Protein AF-A0A928BP62-F1 (afdb_monomer_lite)

Radius of gyration: 17.22 Å; chains: 1; bounding box: 44×39×31 Å

pLDDT: mean 75.84, std 19.83, range [36.81, 97.12]

Secondary structure (DSSP, 8-state):
-GGG-S--SSSSPPPTHHHHHHGGGGSSEEEEESSSPPPTTSPPPHHHHHHHEEEEEE-HHHHHHHHSHHHHHHHHHHHIIIII--S-S-HHHHHHHHHHHHHHHHHT--

Foldseek 3Di:
DVVLPDDDPPPDDDPPLVCLVVVVVVVQKDFDWPDDDDDPPDRDDPVCCVVTTPDMDTPPVVVVQCVDPVSVVVVVVCCCVPPRDDPDDPVPVVVVVVVVVVVVVVVVVD

Sequence (110 aa):
MRKYTRQSIFPNITDISNPFWHLESDGFWHLHYLGEELSKTHTPSKKWLKENVRYASFDDDLWMLLQNQVMRQRLRDYIIEHKLSDDHEGWGTMVAEALGSLTTLLLFAA

Structure (mmCIF, N/CA/C/O backbone):
data_AF-A0A928BP62-F1
#
_entry.id   AF-A0A928BP62-F1
#
loop_
_atom_site.group_PDB
_atom_site.id
_atom_site.type_symbol
_atom_site.label_atom_id
_atom_site.label_alt_id
_atom_site.label_comp_id
_atom_site.label_asym_id
_atom_site.label_entity_id
_atom_site.label_seq_id
_atom_site.pdbx_PDB_ins_code
_atom_site.Cartn_x
_atom_site.Cartn_y
_atom_site.Cartn_z
_atom_site.occupancy
_atom_site.B_iso_or_equiv
_atom_site.auth_seq_id
_atom_site.auth_comp_id
_atom_site.auth_asym_id
_atom_site.auth_atom_id
_atom_site.pdbx_PDB_model_num
ATOM 1 N N . MET A 1 1 ? 12.153 6.990 2.605 1.00 38.03 1 MET A N 1
ATOM 2 C CA . MET A 1 1 ? 11.191 7.640 1.684 1.00 38.03 1 MET A CA 1
ATOM 3 C C . MET A 1 1 ? 11.600 9.039 1.232 1.00 38.03 1 MET A C 1
ATOM 5 O O . MET A 1 1 ? 11.421 9.322 0.062 1.00 38.03 1 MET A O 1
ATOM 9 N N . ARG A 1 2 ? 12.212 9.885 2.082 1.00 36.81 2 ARG A N 1
ATOM 10 C CA . ARG A 1 2 ? 12.638 11.256 1.710 1.00 36.81 2 ARG A CA 1
ATOM 11 C C . ARG A 1 2 ? 13.525 11.380 0.456 1.00 36.81 2 ARG A C 1
ATOM 13 O O . ARG A 1 2 ? 13.541 12.432 -0.167 1.00 36.81 2 ARG A O 1
ATOM 20 N N . LYS A 1 3 ? 14.252 10.319 0.090 1.00 41.28 3 LYS A N 1
ATOM 21 C CA . LYS A 1 3 ? 15.163 10.291 -1.067 1.00 41.28 3 LYS A CA 1
ATOM 22 C C . LYS A 1 3 ? 14.477 10.208 -2.440 1.00 41.28 3 LYS A C 1
ATOM 24 O O . 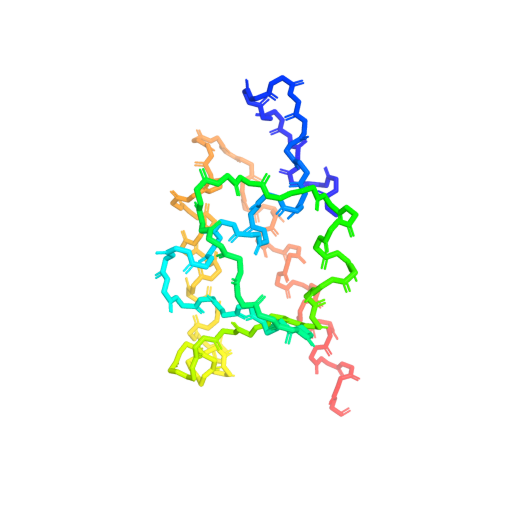LYS A 1 3 ? 15.156 10.381 -3.438 1.00 41.28 3 LYS A O 1
ATOM 29 N N . TYR A 1 4 ? 13.165 9.966 -2.481 1.00 46.06 4 TYR A N 1
ATOM 30 C CA . TYR A 1 4 ? 12.372 9.896 -3.721 1.00 46.06 4 TYR A CA 1
ATOM 31 C C . TYR A 1 4 ? 11.413 11.085 -3.882 1.00 46.06 4 TYR A C 1
ATOM 33 O O . TYR A 1 4 ? 10.759 11.228 -4.902 1.00 46.06 4 TYR A O 1
ATOM 41 N N . THR A 1 5 ? 11.317 11.948 -2.869 1.00 47.31 5 THR A N 1
ATOM 42 C CA . THR A 1 5 ? 10.457 13.140 -2.853 1.00 47.31 5 THR A CA 1
ATOM 43 C C . THR A 1 5 ? 11.249 14.379 -3.257 1.00 47.31 5 THR A C 1
ATOM 45 O O . THR A 1 5 ? 11.379 15.311 -2.462 1.00 47.31 5 THR A O 1
ATOM 48 N N . ARG A 1 6 ? 11.846 14.397 -4.454 1.00 48.03 6 ARG A N 1
ATOM 49 C CA . ARG A 1 6 ? 12.442 15.630 -4.985 1.00 48.03 6 ARG A CA 1
ATOM 50 C C . ARG A 1 6 ? 11.508 16.198 -6.055 1.00 48.03 6 ARG A C 1
ATOM 52 O O . ARG A 1 6 ? 11.336 15.586 -7.093 1.00 48.03 6 ARG A O 1
ATOM 59 N N . GLN A 1 7 ? 10.924 17.354 -5.724 1.00 47.31 7 GLN A N 1
ATOM 60 C CA . GLN A 1 7 ? 10.064 18.202 -6.561 1.00 47.31 7 GLN A CA 1
ATOM 61 C C . GLN A 1 7 ? 8.766 17.545 -7.050 1.00 47.31 7 GLN A C 1
ATOM 63 O O . GLN A 1 7 ? 8.515 17.449 -8.243 1.00 47.31 7 GLN A O 1
ATOM 68 N N . SER A 1 8 ? 7.868 17.182 -6.127 1.00 50.31 8 SER A N 1
ATOM 69 C CA . SER A 1 8 ? 6.469 17.073 -6.539 1.00 50.31 8 SER A CA 1
ATOM 70 C C . SER A 1 8 ? 5.993 18.461 -6.978 1.00 50.31 8 SER A C 1
ATOM 72 O O . SER A 1 8 ? 5.980 19.391 -6.174 1.00 50.31 8 SER A O 1
ATOM 74 N N . ILE A 1 9 ? 5.547 18.598 -8.228 1.00 50.16 9 ILE A N 1
ATOM 75 C CA . ILE A 1 9 ? 4.728 19.739 -8.689 1.00 50.16 9 ILE A CA 1
ATOM 76 C C . ILE A 1 9 ? 3.449 19.908 -7.850 1.00 50.16 9 ILE A C 1
ATOM 78 O O . ILE A 1 9 ? 2.806 20.955 -7.878 1.00 50.16 9 ILE A O 1
ATOM 82 N N . PHE A 1 10 ? 3.099 18.894 -7.056 1.00 50.72 10 PHE A N 1
ATOM 83 C CA . PHE A 1 10 ? 2.070 18.975 -6.034 1.00 50.72 10 PHE A CA 1
ATOM 84 C C . PHE A 1 10 ? 2.577 19.764 -4.813 1.00 50.72 10 PHE A C 1
ATOM 86 O O . PHE A 1 10 ? 3.554 19.347 -4.184 1.00 50.72 10 PHE A O 1
ATOM 93 N N . PRO A 1 11 ? 1.906 20.870 -4.433 1.00 51.66 11 PRO A N 1
ATOM 94 C CA . PRO A 1 11 ? 2.340 21.762 -3.352 1.00 51.66 11 PRO A CA 1
ATOM 95 C C . PRO A 1 11 ? 2.284 21.112 -1.963 1.00 51.66 11 PRO A C 1
ATOM 97 O O . PRO A 1 11 ? 2.864 21.633 -1.014 1.00 51.66 11 PRO A O 1
ATOM 100 N N . ASN A 1 12 ? 1.603 19.970 -1.840 1.00 60.22 12 ASN A N 1
ATOM 101 C CA . ASN A 1 12 ? 1.502 19.190 -0.618 1.00 60.22 12 ASN A CA 1
ATOM 102 C C . ASN A 1 12 ? 1.954 17.754 -0.874 1.00 60.22 12 ASN A C 1
ATOM 104 O O . ASN A 1 12 ? 1.567 17.131 -1.865 1.00 60.22 12 ASN A O 1
ATOM 108 N N . ILE A 1 13 ? 2.725 17.207 0.067 1.00 64.62 13 ILE A N 1
ATOM 109 C CA . ILE A 1 13 ? 3.010 15.774 0.106 1.00 64.62 13 ILE A CA 1
ATOM 110 C C . ILE A 1 13 ? 1.668 15.055 0.270 1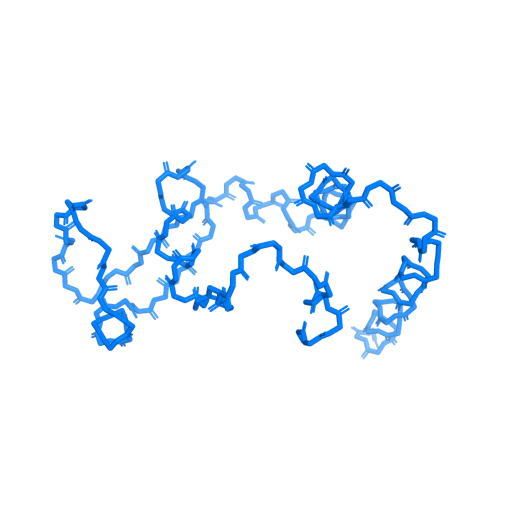.00 64.62 13 ILE A C 1
ATOM 112 O O . ILE A 1 13 ? 0.961 15.264 1.256 1.00 64.62 13 ILE A O 1
ATOM 116 N N . THR A 1 14 ? 1.311 14.228 -0.709 1.00 70.69 14 THR A N 1
ATOM 117 C CA . THR A 1 14 ? 0.103 13.401 -0.638 1.00 70.69 14 THR A CA 1
ATOM 118 C C . THR A 1 14 ? 0.276 12.381 0.489 1.00 70.69 14 THR A C 1
ATOM 120 O O . THR A 1 14 ? 1.297 11.692 0.544 1.00 70.69 14 THR A O 1
ATOM 123 N N . ASP A 1 15 ? -0.688 12.298 1.414 1.00 83.62 15 ASP A N 1
ATOM 124 C CA . ASP A 1 15 ? -0.639 11.304 2.494 1.00 83.62 15 ASP A CA 1
ATOM 125 C C . ASP A 1 15 ? -0.697 9.899 1.887 1.00 83.62 15 ASP A C 1
ATOM 127 O O . ASP A 1 15 ? -1.497 9.644 0.988 1.00 83.62 15 ASP A O 1
ATOM 131 N N . ILE A 1 16 ? 0.128 8.981 2.396 1.00 84.88 16 ILE A N 1
ATOM 132 C CA . ILE A 1 16 ? 0.170 7.577 1.964 1.00 84.88 16 ILE A CA 1
ATOM 133 C C . ILE A 1 16 ? -1.195 6.878 2.094 1.00 84.88 16 ILE A C 1
ATOM 135 O O . ILE A 1 16 ? -1.442 5.896 1.399 1.00 84.88 16 ILE A O 1
ATOM 139 N N . SER A 1 17 ? -2.101 7.393 2.935 1.00 89.44 17 SER A N 1
ATOM 140 C CA . SER A 1 17 ? -3.482 6.914 3.020 1.00 89.44 17 SER A CA 1
ATOM 141 C C . SER A 1 17 ? -4.240 7.024 1.698 1.00 89.44 17 SER A C 1
ATOM 143 O O . SER A 1 17 ? -5.109 6.198 1.441 1.00 89.44 17 SER A O 1
ATOM 145 N N . ASN A 1 18 ? -3.911 8.011 0.858 1.00 88.06 18 ASN A N 1
ATOM 146 C CA . ASN A 1 18 ? -4.581 8.209 -0.424 1.00 88.06 18 ASN A CA 1
ATOM 147 C C . ASN A 1 18 ? -4.263 7.077 -1.410 1.00 88.06 18 ASN A C 1
ATOM 149 O O . ASN A 1 18 ? -5.205 6.394 -1.801 1.00 88.06 18 ASN A O 1
ATOM 153 N N . PRO A 1 19 ? -2.997 6.803 -1.794 1.00 90.06 19 PRO A N 1
ATOM 154 C CA . PRO A 1 19 ? -2.711 5.667 -2.664 1.00 90.06 19 PRO A CA 1
ATOM 155 C C . PRO A 1 19 ? -3.106 4.336 -2.014 1.00 90.06 19 PRO A C 1
ATOM 157 O O . PRO A 1 19 ? -3.627 3.475 -2.705 1.00 90.06 19 PRO A O 1
ATOM 160 N N . PHE A 1 20 ? -2.963 4.177 -0.692 1.00 92.31 20 PHE A N 1
ATOM 161 C CA . PHE A 1 20 ? -3.420 2.962 -0.004 1.00 92.31 20 PHE A CA 1
ATOM 162 C C . PHE A 1 20 ? -4.915 2.668 -0.223 1.00 92.31 20 PHE A C 1
ATOM 164 O O . PHE A 1 20 ? -5.283 1.510 -0.392 1.00 92.31 20 PHE A O 1
ATOM 171 N N . TRP A 1 21 ? -5.763 3.701 -0.219 1.00 92.50 21 TRP A N 1
ATOM 172 C CA . TRP A 1 21 ? -7.195 3.575 -0.495 1.00 92.50 21 TRP A CA 1
ATOM 173 C C . TRP A 1 21 ? -7.490 3.442 -1.993 1.00 92.50 21 TRP A C 1
ATOM 175 O O . TRP A 1 21 ? -8.215 2.548 -2.411 1.00 92.50 21 TRP A O 1
ATOM 185 N N . HIS A 1 22 ? -6.921 4.329 -2.811 1.00 90.88 22 HIS A N 1
ATOM 186 C CA . HIS A 1 22 ? -7.285 4.444 -4.222 1.00 90.88 22 HIS A CA 1
ATOM 187 C C . HIS A 1 22 ? -6.761 3.303 -5.096 1.00 90.88 22 HIS A C 1
ATOM 189 O O . HIS A 1 22 ? -7.379 3.029 -6.114 1.00 90.88 22 HIS A O 1
ATOM 195 N N . LEU A 1 23 ? -5.697 2.595 -4.700 1.00 92.38 23 LEU A N 1
ATOM 196 C CA . LEU A 1 23 ? -5.225 1.421 -5.450 1.00 92.38 23 LEU A CA 1
ATOM 197 C C . LEU A 1 23 ? -6.299 0.334 -5.587 1.00 92.38 23 LEU A C 1
ATOM 199 O O . LEU A 1 23 ? -6.264 -0.449 -6.530 1.00 92.38 23 LEU A O 1
ATOM 203 N N . GLU A 1 24 ? -7.278 0.297 -4.681 1.00 91.81 24 GLU A N 1
ATOM 204 C CA . GLU A 1 24 ? -8.359 -0.683 -4.744 1.00 91.81 24 GLU A CA 1
ATOM 205 C C . GLU A 1 24 ? -9.222 -0.553 -6.011 1.00 91.81 24 GLU A C 1
ATOM 207 O O . GLU A 1 24 ? -9.746 -1.553 -6.500 1.00 91.81 24 GLU A O 1
ATOM 212 N N . SER A 1 25 ? -9.345 0.647 -6.598 1.00 90.06 25 SER A N 1
ATOM 213 C CA . SER A 1 25 ? -10.098 0.819 -7.850 1.00 90.06 25 SER A CA 1
ATOM 214 C C . SER A 1 25 ? -9.418 0.194 -9.066 1.00 90.06 25 SER A C 1
ATOM 216 O O . SER A 1 25 ? -10.087 -0.039 -10.070 1.00 90.06 25 SER A O 1
ATOM 218 N N . ASP A 1 26 ? -8.116 -0.086 -8.980 1.00 89.62 26 ASP A N 1
ATOM 219 C CA . ASP A 1 26 ? -7.350 -0.681 -10.076 1.00 89.62 26 ASP A CA 1
ATOM 220 C C . ASP A 1 26 ? -7.513 -2.213 -10.143 1.00 89.62 26 ASP A C 1
ATOM 222 O O . ASP A 1 26 ? -7.049 -2.848 -11.087 1.00 89.62 26 ASP A O 1
ATOM 226 N N . GLY A 1 27 ? -8.179 -2.821 -9.153 1.00 91.38 27 GLY A N 1
ATOM 227 C CA . GLY A 1 27 ? -8.575 -4.232 -9.153 1.00 91.38 27 GLY A CA 1
ATOM 228 C C . GLY A 1 27 ? -7.517 -5.223 -8.662 1.00 91.38 27 GLY A C 1
ATOM 229 O O . GLY A 1 27 ? -7.887 -6.317 -8.257 1.00 91.38 27 GLY A O 1
ATOM 230 N N . PHE A 1 28 ? -6.238 -4.839 -8.621 1.00 94.94 28 PHE A N 1
ATOM 231 C CA . PHE A 1 28 ? -5.142 -5.699 -8.145 1.00 94.94 28 PHE A CA 1
ATOM 232 C C . PHE A 1 28 ? -4.811 -5.531 -6.654 1.00 94.94 28 PHE A C 1
ATOM 234 O O . PHE A 1 28 ? -3.889 -6.167 -6.143 1.00 94.94 28 PHE A O 1
ATOM 241 N N . TRP A 1 29 ? -5.487 -4.612 -5.964 1.00 95.94 29 TRP A N 1
ATOM 242 C CA . TRP A 1 29 ? -5.278 -4.284 -4.555 1.00 95.94 29 TRP A CA 1
ATOM 243 C C . TRP A 1 29 ? -6.592 -4.474 -3.810 1.00 95.94 29 TRP A C 1
ATOM 245 O O . TRP A 1 29 ? -7.615 -3.927 -4.210 1.00 95.94 29 TRP A O 1
ATOM 255 N N . HIS A 1 30 ? -6.572 -5.240 -2.728 1.00 95.56 30 HIS A N 1
ATOM 256 C CA . HIS A 1 30 ? -7.773 -5.614 -1.990 1.00 95.56 30 HIS A CA 1
ATOM 257 C C . HIS A 1 30 ? -7.658 -5.157 -0.544 1.00 95.56 30 HIS A C 1
ATOM 259 O O . HIS A 1 30 ? -6.723 -5.551 0.163 1.00 95.56 30 HIS A O 1
ATOM 265 N N . LEU A 1 31 ? -8.604 -4.330 -0.092 1.00 94.56 31 LEU A N 1
ATOM 266 C CA . LEU A 1 31 ? -8.693 -3.929 1.306 1.00 94.56 31 LEU A CA 1
ATOM 267 C C . LEU A 1 31 ? -9.562 -4.925 2.071 1.00 94.56 31 LEU A C 1
ATOM 269 O O . LEU A 1 31 ? -10.689 -5.227 1.693 1.00 94.56 31 LEU A O 1
ATOM 273 N N . HIS A 1 32 ? -9.039 -5.424 3.189 1.00 94.38 32 HIS A N 1
ATOM 274 C CA . HIS A 1 32 ? -9.751 -6.369 4.044 1.00 94.38 32 HIS A CA 1
ATOM 275 C C . HIS A 1 32 ? -10.317 -5.629 5.247 1.00 94.38 32 HIS A C 1
ATOM 277 O O . HIS A 1 32 ? -9.579 -5.256 6.164 1.00 94.38 32 HIS A O 1
ATOM 283 N N . TYR A 1 33 ? -11.624 -5.393 5.235 1.00 92.88 33 TYR A N 1
ATOM 284 C CA . TYR A 1 33 ? -12.316 -4.637 6.274 1.00 92.88 33 TYR A CA 1
ATOM 285 C C . TYR A 1 33 ? -12.588 -5.482 7.527 1.00 92.88 33 TYR A C 1
ATOM 287 O O . TYR A 1 33 ? -12.751 -6.699 7.469 1.00 92.88 33 TYR A O 1
ATOM 295 N N . LEU A 1 34 ? -12.638 -4.826 8.686 1.00 89.25 34 LEU A N 1
ATOM 296 C CA . LEU A 1 34 ? -13.063 -5.427 9.957 1.00 89.25 34 LEU A CA 1
ATOM 297 C C . LEU A 1 34 ? -14.596 -5.534 10.082 1.00 89.25 34 LEU A C 1
ATOM 299 O O . LEU A 1 34 ? -15.082 -6.180 11.009 1.00 89.25 34 LEU A O 1
ATOM 303 N N . GLY A 1 35 ? -15.341 -4.908 9.168 1.00 83.38 35 GLY A N 1
ATOM 304 C CA . GLY A 1 35 ? -16.802 -4.860 9.134 1.00 83.38 35 GLY A CA 1
ATOM 305 C C . GLY A 1 35 ? -17.320 -4.691 7.705 1.00 83.38 35 GLY A C 1
ATOM 306 O O . GLY A 1 35 ? -16.685 -5.158 6.762 1.00 83.38 35 GLY A O 1
ATOM 307 N N . GLU A 1 36 ? -18.470 -4.035 7.544 1.00 75.62 36 GLU A N 1
ATOM 308 C CA . GLU A 1 36 ? -19.071 -3.811 6.224 1.00 75.62 36 GLU A CA 1
ATOM 309 C C . GLU A 1 36 ? -18.205 -2.916 5.328 1.00 75.62 36 GLU A C 1
ATOM 311 O O . GLU A 1 36 ? -17.558 -1.968 5.784 1.00 75.62 36 GLU A O 1
ATOM 316 N N . GLU A 1 37 ? -18.213 -3.231 4.033 1.00 72.56 37 GLU A N 1
ATOM 317 C CA . GLU A 1 37 ? -17.529 -2.445 3.013 1.00 72.56 37 GLU A CA 1
ATOM 318 C C . GLU A 1 37 ? -18.164 -1.051 2.905 1.00 72.56 37 GLU A C 1
ATOM 320 O O . GLU A 1 37 ? -19.385 -0.881 2.894 1.00 72.56 37 GLU A O 1
ATOM 325 N N . LEU A 1 38 ? -17.317 -0.025 2.833 1.00 73.69 38 LEU A N 1
ATOM 326 C CA . LEU A 1 38 ? -17.766 1.353 2.678 1.00 73.69 38 LEU A CA 1
ATOM 327 C C . LEU A 1 38 ? -18.252 1.592 1.244 1.00 73.69 38 LEU A C 1
ATOM 329 O O . LEU A 1 38 ? -17.594 1.193 0.283 1.00 73.69 38 LEU A O 1
ATOM 333 N N . SER A 1 39 ? -19.329 2.366 1.075 1.00 69.56 39 SER A N 1
ATOM 334 C CA . SER A 1 39 ? -19.642 2.910 -0.251 1.00 69.56 39 SER A CA 1
ATOM 335 C C . SER A 1 39 ? -18.476 3.797 -0.710 1.00 69.56 39 SER A C 1
ATOM 337 O O . SER A 1 39 ? -18.102 4.740 -0.003 1.00 69.56 39 SER A O 1
ATOM 339 N N . LYS A 1 40 ? -17.919 3.533 -1.896 1.00 75.00 40 LYS A N 1
ATOM 340 C CA . LYS A 1 40 ? -16.699 4.190 -2.415 1.00 75.00 40 LYS A CA 1
ATOM 341 C C . LYS A 1 40 ? -16.925 5.611 -2.954 1.00 75.00 40 LYS A C 1
ATOM 343 O O . LYS A 1 40 ? -16.176 6.094 -3.793 1.00 75.00 40 LYS A O 1
ATOM 348 N N . THR A 1 41 ? -17.955 6.298 -2.466 1.00 77.62 41 THR A N 1
ATOM 349 C CA . THR A 1 41 ? -18.376 7.625 -2.941 1.00 77.62 41 THR A CA 1
ATOM 350 C C . THR A 1 41 ? -17.397 8.734 -2.533 1.00 77.62 41 THR A C 1
ATOM 352 O O . THR A 1 41 ? -17.291 9.750 -3.218 1.00 77.62 41 THR A O 1
ATOM 355 N N . HIS A 1 42 ? -16.653 8.545 -1.437 1.00 81.88 42 HIS A N 1
ATOM 356 C CA . HIS A 1 42 ? -15.693 9.520 -0.913 1.00 81.88 42 HIS A CA 1
ATOM 357 C C . HIS A 1 42 ? -14.429 8.846 -0.370 1.00 81.88 42 HIS A C 1
ATOM 359 O O . HIS A 1 42 ? -14.484 7.727 0.138 1.00 81.88 42 HIS A O 1
ATOM 365 N N . THR A 1 43 ? -13.294 9.552 -0.423 1.00 88.06 43 THR A N 1
ATOM 366 C CA . THR A 1 43 ? -12.040 9.105 0.201 1.00 88.06 43 THR A CA 1
ATOM 367 C C . THR A 1 43 ? -12.160 9.183 1.731 1.00 88.06 43 THR A C 1
ATOM 369 O O . THR A 1 43 ? -12.403 10.271 2.264 1.00 88.06 43 THR A O 1
ATOM 372 N N . PRO A 1 44 ? -11.995 8.068 2.466 1.00 89.88 44 PRO A N 1
ATOM 373 C CA . PRO A 1 44 ? -12.103 8.052 3.917 1.00 89.88 44 PRO A CA 1
ATOM 374 C C . PRO A 1 44 ? -10.911 8.742 4.586 1.00 89.88 44 PRO A C 1
ATOM 376 O O . PRO A 1 44 ? -9.817 8.863 4.033 1.00 89.88 44 PRO A O 1
ATOM 379 N N . SER A 1 45 ? -11.105 9.164 5.836 1.00 90.81 45 SER A N 1
ATOM 380 C CA . SER A 1 45 ? -10.009 9.719 6.632 1.00 90.81 45 SER A CA 1
ATOM 381 C C . SER A 1 45 ? -8.974 8.647 7.000 1.00 90.81 45 SER A C 1
ATOM 383 O O . SER A 1 45 ? -9.295 7.473 7.196 1.00 90.81 45 SER A O 1
ATOM 385 N N . LYS A 1 46 ? -7.725 9.068 7.223 1.00 91.38 46 LYS A N 1
ATOM 386 C CA . LYS A 1 46 ? -6.652 8.193 7.727 1.00 91.38 46 LYS A CA 1
ATOM 387 C C . LYS A 1 46 ? -6.999 7.492 9.043 1.00 91.38 46 LYS A C 1
ATOM 389 O O . LYS A 1 46 ? -6.577 6.360 9.259 1.00 91.38 46 LYS A O 1
ATOM 394 N N . LYS A 1 47 ? -7.738 8.168 9.932 1.00 92.94 47 LYS A N 1
ATOM 395 C CA . LYS A 1 47 ? -8.210 7.583 11.195 1.00 92.94 47 LYS A CA 1
ATOM 396 C C . LYS A 1 47 ? -9.163 6.424 10.915 1.00 92.94 47 LYS A C 1
ATOM 398 O O . LYS A 1 47 ? -8.945 5.334 11.427 1.00 92.94 47 LYS A O 1
ATOM 403 N N . TRP A 1 48 ? -10.138 6.649 10.036 1.00 92.19 48 TRP A N 1
ATOM 404 C CA . TRP A 1 48 ? -11.103 5.627 9.652 1.00 92.19 48 TRP A CA 1
ATOM 405 C C . TRP A 1 48 ? -10.413 4.391 9.062 1.00 92.19 48 TRP A C 1
ATOM 407 O O . TRP A 1 48 ? -10.692 3.281 9.504 1.00 92.19 48 TRP A O 1
ATOM 417 N N . LEU A 1 49 ? -9.451 4.575 8.145 1.00 92.50 49 LEU A N 1
ATOM 418 C CA . LEU A 1 49 ? -8.693 3.463 7.553 1.00 92.50 49 LEU A CA 1
ATOM 419 C C . LEU A 1 49 ? -7.999 2.605 8.616 1.00 92.50 49 LEU A C 1
ATOM 421 O O . LEU A 1 49 ? -8.071 1.386 8.557 1.00 92.50 49 LEU A O 1
ATOM 425 N N . LYS A 1 50 ? -7.370 3.228 9.619 1.00 92.31 50 LYS A N 1
ATOM 426 C CA . LYS A 1 50 ? -6.709 2.497 10.712 1.00 92.31 50 LYS A CA 1
ATOM 427 C C . LYS A 1 50 ? -7.675 1.707 11.592 1.00 92.31 50 LYS A C 1
ATOM 429 O O . LYS A 1 50 ? -7.281 0.691 12.149 1.00 92.31 50 LYS A O 1
ATOM 434 N N . GLU A 1 51 ? -8.888 2.214 11.772 1.00 93.00 51 GLU A N 1
ATOM 435 C CA . GLU A 1 51 ? -9.893 1.615 12.654 1.00 93.00 51 GLU A CA 1
ATOM 436 C C . GLU A 1 51 ? -10.7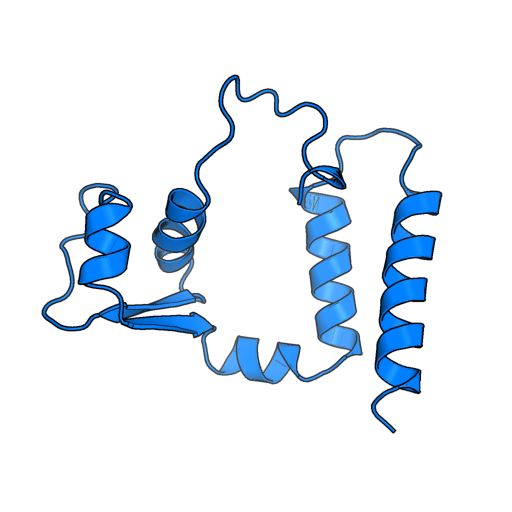06 0.518 11.955 1.00 93.00 51 GLU A C 1
ATOM 438 O O . GLU A 1 51 ? -11.245 -0.349 12.634 1.00 93.00 51 GLU A O 1
ATOM 443 N N . ASN A 1 52 ? -10.788 0.541 10.620 1.00 92.62 52 ASN A N 1
ATOM 444 C CA . ASN A 1 52 ? -11.724 -0.297 9.864 1.00 92.62 52 ASN A CA 1
ATOM 445 C C . ASN A 1 52 ? -11.060 -1.206 8.824 1.00 92.62 52 ASN A C 1
ATOM 447 O O . ASN A 1 52 ? -11.690 -2.168 8.393 1.00 92.62 52 ASN A O 1
ATOM 451 N N . VAL A 1 53 ? -9.811 -0.952 8.424 1.00 93.94 53 VAL A N 1
ATOM 452 C CA . VAL A 1 53 ? -9.061 -1.827 7.510 1.00 93.94 53 VAL A CA 1
ATOM 453 C C . VAL A 1 53 ? -8.083 -2.668 8.318 1.00 93.94 53 VAL A C 1
ATOM 455 O O . VAL A 1 53 ? -7.200 -2.143 8.995 1.00 93.94 53 VAL A O 1
ATOM 458 N N . ARG A 1 54 ? -8.225 -3.991 8.235 1.00 94.75 54 ARG A N 1
ATOM 459 C CA . ARG A 1 54 ? -7.366 -4.948 8.937 1.00 94.75 54 ARG A CA 1
ATOM 460 C C . ARG A 1 54 ? -6.004 -5.074 8.263 1.00 94.75 54 ARG A C 1
ATOM 462 O O . ARG A 1 54 ? -4.981 -5.069 8.941 1.00 94.75 54 ARG A O 1
ATOM 469 N N . TYR A 1 55 ? -6.005 -5.237 6.944 1.00 94.75 55 TYR A N 1
ATOM 470 C CA . TYR A 1 55 ? -4.815 -5.318 6.098 1.00 94.75 55 TYR A CA 1
ATOM 471 C C . TYR A 1 55 ? -5.204 -5.095 4.633 1.00 94.75 55 TYR A C 1
ATOM 473 O O . TYR A 1 55 ? -6.384 -4.984 4.303 1.00 94.75 55 TYR A O 1
ATOM 481 N N . ALA A 1 56 ? -4.201 -5.029 3.763 1.00 95.00 56 ALA A N 1
ATOM 482 C CA . ALA A 1 56 ? -4.386 -5.026 2.323 1.00 95.00 56 ALA A CA 1
ATOM 483 C C . ALA A 1 56 ? -3.533 -6.125 1.689 1.00 95.00 56 ALA A C 1
ATOM 485 O O . ALA A 1 56 ? -2.475 -6.472 2.226 1.00 95.00 56 ALA A O 1
ATOM 486 N N . SER A 1 57 ? -3.991 -6.663 0.568 1.00 96.50 57 S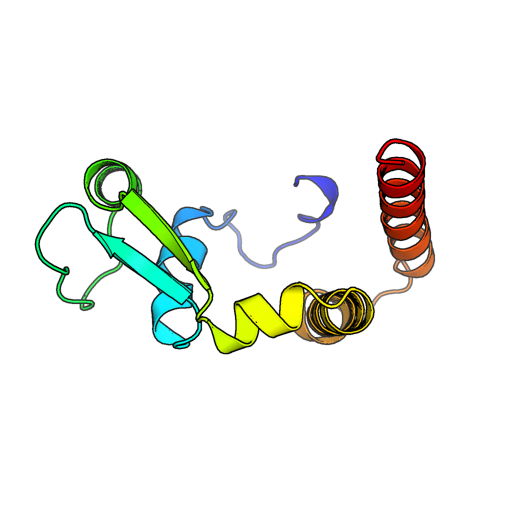ER A N 1
ATOM 487 C CA . SER A 1 57 ? -3.265 -7.668 -0.205 1.00 96.50 57 SER A CA 1
ATOM 488 C C . SER A 1 57 ? -3.279 -7.316 -1.685 1.00 96.50 57 SER A C 1
ATOM 490 O O . SER A 1 57 ? -4.167 -6.607 -2.154 1.00 96.50 57 SER A O 1
ATOM 492 N N . PHE A 1 58 ? -2.298 -7.831 -2.421 1.00 97.12 58 PHE A N 1
ATOM 493 C CA . PHE A 1 58 ? -2.435 -7.923 -3.869 1.00 97.12 58 PHE A CA 1
ATOM 494 C C . PHE A 1 58 ? -3.458 -9.005 -4.228 1.00 97.12 58 PHE A C 1
ATOM 496 O O . PHE A 1 58 ? -3.766 -9.856 -3.385 1.00 97.12 58 PHE A O 1
ATOM 503 N N . ASP A 1 59 ? -3.967 -8.967 -5.455 1.00 96.00 59 ASP A N 1
ATOM 504 C CA . ASP A 1 59 ? -4.626 -10.130 -6.043 1.00 96.00 59 ASP A CA 1
ATOM 505 C C . ASP A 1 59 ? -3.656 -11.329 -6.105 1.00 96.00 59 ASP A C 1
ATOM 507 O O . ASP A 1 59 ? -2.426 -11.178 -6.029 1.00 96.00 59 ASP A O 1
ATOM 511 N N . ASP A 1 60 ? -4.213 -12.536 -6.191 1.00 95.56 60 ASP A N 1
ATOM 512 C CA . ASP A 1 60 ? -3.429 -13.771 -6.108 1.00 95.56 60 ASP A CA 1
ATOM 513 C C . ASP A 1 60 ? -2.445 -13.916 -7.282 1.00 95.56 60 ASP A C 1
ATOM 515 O O . ASP A 1 60 ? -1.300 -14.338 -7.089 1.00 95.56 60 ASP A O 1
ATOM 519 N N . ASP A 1 61 ? -2.852 -13.526 -8.491 1.00 95.00 61 ASP A N 1
ATOM 520 C CA . ASP A 1 61 ? -2.055 -13.671 -9.712 1.00 95.00 61 ASP A CA 1
ATOM 521 C C . ASP A 1 61 ? -0.826 -12.753 -9.700 1.00 95.00 61 ASP A C 1
ATOM 523 O O . ASP A 1 61 ? 0.305 -13.189 -9.955 1.00 95.00 61 ASP A O 1
ATOM 527 N N . LEU A 1 62 ? -1.018 -11.487 -9.335 1.00 95.19 62 LEU A N 1
ATOM 528 C CA . LEU A 1 62 ? 0.043 -10.516 -9.131 1.00 95.19 62 LEU A CA 1
ATOM 529 C C . LEU A 1 62 ? 0.938 -10.949 -7.975 1.00 95.19 62 LEU A C 1
ATOM 531 O O . LEU A 1 62 ? 2.162 -10.890 -8.103 1.00 95.19 62 LEU A O 1
ATOM 535 N N . TRP A 1 63 ? 0.370 -11.422 -6.864 1.00 96.12 63 TRP A N 1
ATOM 536 C CA . TRP A 1 63 ? 1.162 -11.906 -5.736 1.00 96.12 63 TRP A CA 1
ATOM 537 C C . TRP A 1 63 ? 2.097 -13.050 -6.140 1.00 96.12 63 TRP A C 1
ATOM 539 O O . TRP A 1 63 ? 3.290 -13.008 -5.809 1.00 96.12 63 TRP A O 1
ATOM 549 N N . MET A 1 64 ? 1.591 -14.032 -6.892 1.00 96.50 64 MET A N 1
ATOM 550 C CA . MET A 1 64 ? 2.387 -15.134 -7.438 1.00 96.50 64 MET A CA 1
ATOM 551 C C . MET A 1 64 ? 3.477 -14.627 -8.386 1.00 96.50 64 MET A C 1
ATOM 553 O O . MET A 1 64 ? 4.640 -15.024 -8.263 1.00 96.50 64 MET A O 1
ATOM 557 N N . LEU A 1 65 ? 3.137 -13.710 -9.294 1.00 95.75 65 LEU A N 1
ATOM 558 C CA . LEU A 1 65 ? 4.088 -13.126 -10.240 1.00 95.75 65 LEU A CA 1
ATOM 559 C C . LEU A 1 65 ? 5.218 -12.378 -9.519 1.00 95.75 65 LEU A C 1
ATOM 561 O O . LEU A 1 65 ? 6.385 -12.501 -9.897 1.00 95.75 65 LEU A O 1
ATOM 565 N N . LEU A 1 66 ? 4.901 -11.666 -8.437 1.00 95.50 66 LEU A N 1
ATOM 566 C CA . LEU A 1 66 ? 5.871 -10.932 -7.628 1.00 95.50 66 LEU A CA 1
ATOM 567 C C . LEU A 1 66 ? 6.827 -11.828 -6.837 1.00 95.50 66 LEU A C 1
ATOM 569 O O . LEU A 1 66 ? 7.909 -11.355 -6.470 1.00 95.50 66 LEU A O 1
ATOM 573 N N . GLN A 1 67 ? 6.498 -13.104 -6.605 1.00 95.94 67 GLN A N 1
ATOM 574 C CA . GLN A 1 67 ? 7.445 -14.045 -5.993 1.00 95.94 67 GLN A CA 1
ATOM 575 C C . GLN A 1 67 ? 8.645 -14.299 -6.915 1.00 95.94 67 GLN A C 1
ATOM 577 O O . GLN A 1 67 ? 9.780 -14.431 -6.449 1.00 95.94 67 GLN A O 1
ATOM 582 N N . ASN A 1 68 ? 8.438 -14.267 -8.236 1.00 96.81 68 ASN A N 1
ATOM 583 C CA . ASN A 1 68 ? 9.518 -14.380 -9.205 1.00 96.81 68 ASN A CA 1
ATOM 584 C C . ASN A 1 68 ? 10.392 -13.112 -9.202 1.00 96.81 68 ASN A C 1
ATOM 586 O O . ASN A 1 68 ? 9.942 -12.008 -9.515 1.00 96.81 68 ASN A O 1
ATOM 590 N N . GLN A 1 69 ? 11.680 -13.273 -8.888 1.00 95.50 69 GLN A N 1
ATOM 591 C CA . GLN A 1 69 ? 12.617 -12.152 -8.783 1.00 95.50 69 GLN A CA 1
ATOM 592 C C . GLN A 1 69 ? 12.750 -11.339 -10.074 1.00 95.50 69 GLN A C 1
ATOM 594 O O . GLN A 1 69 ? 12.796 -10.111 -10.007 1.00 95.50 69 GLN A O 1
ATOM 599 N N . VAL A 1 70 ? 12.798 -11.999 -11.233 1.00 95.44 70 VAL A N 1
ATOM 600 C CA . VAL A 1 70 ? 12.945 -11.322 -12.528 1.00 95.44 70 VAL A CA 1
ATOM 601 C C . VAL A 1 70 ? 11.703 -10.488 -12.823 1.00 95.44 70 VAL A C 1
ATOM 603 O O . VAL A 1 70 ? 11.819 -9.340 -13.244 1.00 95.44 70 VAL A O 1
ATOM 606 N N . MET A 1 71 ? 10.513 -11.026 -12.555 1.00 95.50 71 MET A N 1
ATOM 607 C CA . MET A 1 71 ? 9.261 -10.294 -12.760 1.00 95.50 71 MET A CA 1
ATOM 608 C C . MET A 1 71 ? 9.139 -9.095 -11.820 1.00 95.50 71 MET A C 1
ATOM 610 O O . MET A 1 71 ? 8.800 -7.998 -12.257 1.00 95.50 71 MET A O 1
ATOM 614 N N . ARG A 1 72 ? 9.504 -9.265 -10.547 1.00 95.38 72 ARG A N 1
ATOM 615 C CA . ARG A 1 72 ? 9.524 -8.173 -9.568 1.00 95.38 72 ARG A CA 1
ATOM 616 C C . ARG A 1 72 ? 10.495 -7.054 -9.958 1.00 95.38 72 ARG A C 1
ATOM 618 O O . ARG A 1 72 ? 10.171 -5.882 -9.782 1.00 95.38 72 ARG A O 1
ATOM 625 N N . GLN A 1 73 ? 11.667 -7.395 -10.500 1.00 94.62 73 GLN A N 1
ATOM 626 C CA . GLN A 1 73 ? 12.622 -6.409 -11.021 1.00 94.62 73 GLN A CA 1
ATOM 627 C C . GLN A 1 73 ? 12.055 -5.674 -12.238 1.00 94.62 73 GLN A C 1
ATOM 629 O O . GLN A 1 73 ? 12.076 -4.449 -12.255 1.00 94.62 73 GLN A O 1
ATOM 634 N N . ARG A 1 74 ? 11.456 -6.398 -13.192 1.00 94.81 74 ARG A N 1
ATOM 635 C CA . ARG A 1 74 ? 10.813 -5.792 -14.369 1.00 94.81 74 ARG A CA 1
ATOM 636 C C . ARG A 1 74 ? 9.697 -4.822 -13.994 1.00 94.81 74 ARG A C 1
ATOM 638 O O . ARG A 1 74 ? 9.664 -3.722 -14.528 1.00 94.81 74 ARG A O 1
ATOM 645 N N . LEU A 1 75 ? 8.813 -5.197 -13.064 1.00 92.94 75 LEU A N 1
ATOM 646 C CA . LEU A 1 75 ? 7.737 -4.308 -12.615 1.00 92.94 75 LEU A CA 1
ATOM 647 C C . LEU A 1 75 ? 8.296 -3.051 -11.940 1.00 92.94 75 LEU A C 1
ATOM 649 O O . LEU A 1 75 ? 7.833 -1.946 -12.213 1.00 92.94 75 LEU A O 1
ATOM 653 N N . ARG A 1 76 ? 9.305 -3.208 -11.075 1.00 90.06 76 ARG A N 1
ATOM 654 C CA . ARG A 1 76 ? 9.983 -2.078 -10.431 1.00 90.06 76 ARG A CA 1
ATOM 655 C C . ARG A 1 76 ? 10.573 -1.128 -11.472 1.00 90.06 76 ARG A C 1
ATOM 657 O O . ARG A 1 76 ? 10.349 0.073 -11.373 1.00 90.06 76 ARG A O 1
ATOM 664 N N . ASP A 1 77 ? 11.320 -1.664 -12.430 1.00 88.50 77 ASP A N 1
ATOM 665 C CA . ASP A 1 77 ? 12.010 -0.868 -13.445 1.00 88.50 77 ASP A CA 1
ATOM 666 C C . ASP A 1 77 ? 10.992 -0.159 -14.352 1.00 88.50 77 ASP A C 1
ATOM 668 O O . ASP A 1 77 ? 11.137 1.032 -14.606 1.00 88.50 77 ASP A O 1
ATOM 672 N N . TYR A 1 78 ? 9.886 -0.828 -14.702 1.00 89.00 78 TYR A N 1
ATOM 673 C CA . TYR A 1 78 ? 8.767 -0.222 -15.427 1.00 89.00 78 TYR A CA 1
ATOM 674 C C . TYR A 1 78 ? 8.128 0.948 -14.664 1.00 89.00 78 TYR A C 1
ATOM 676 O O . TYR A 1 78 ? 7.952 2.026 -15.230 1.00 89.00 78 TYR A O 1
ATOM 684 N N . ILE A 1 79 ? 7.797 0.767 -13.376 1.00 87.50 79 ILE A N 1
ATOM 685 C CA . ILE A 1 79 ? 7.238 1.840 -12.533 1.00 87.50 79 ILE A CA 1
ATOM 686 C C . ILE A 1 79 ? 8.216 3.014 -12.463 1.00 87.50 79 ILE A C 1
ATOM 688 O O . ILE A 1 79 ? 7.804 4.167 -12.560 1.00 87.50 79 ILE A O 1
ATOM 692 N N . ILE A 1 80 ? 9.509 2.730 -12.309 1.00 81.94 80 ILE A N 1
ATOM 693 C CA . ILE A 1 80 ? 10.541 3.760 -12.274 1.00 81.94 80 ILE A CA 1
ATOM 694 C C . ILE A 1 80 ? 10.568 4.548 -13.590 1.00 81.94 80 ILE A C 1
ATOM 696 O O . ILE A 1 80 ? 10.382 5.759 -13.551 1.00 81.94 80 ILE A O 1
ATOM 700 N N . GLU A 1 81 ? 10.734 3.868 -14.722 1.00 81.56 81 GLU A N 1
ATOM 701 C CA . GLU A 1 81 ? 10.921 4.468 -16.052 1.00 81.56 81 GLU A CA 1
ATOM 702 C C . GLU A 1 81 ? 9.668 5.163 -16.607 1.00 81.56 81 GLU A C 1
ATOM 704 O O . GLU A 1 81 ? 9.766 6.066 -17.427 1.00 81.56 81 GLU A O 1
ATOM 709 N N . HIS A 1 82 ? 8.470 4.746 -16.194 1.00 80.69 82 HIS A N 1
ATOM 710 C CA . HIS A 1 82 ? 7.234 5.239 -16.814 1.00 80.69 82 HIS A CA 1
ATOM 711 C C . HIS A 1 82 ? 6.339 6.035 -15.866 1.00 80.69 82 HIS A C 1
ATOM 713 O O . HIS A 1 82 ? 5.401 6.690 -16.324 1.00 80.69 82 HIS A O 1
ATOM 719 N N . LYS A 1 83 ? 6.546 5.935 -14.547 1.00 74.81 83 LYS A N 1
ATOM 720 C CA . LYS A 1 83 ? 5.677 6.578 -13.544 1.00 74.81 83 LYS A CA 1
ATOM 721 C C . LYS A 1 83 ? 6.418 7.502 -12.589 1.00 74.81 83 LYS A C 1
ATOM 723 O O . LYS A 1 83 ? 5.756 8.313 -11.947 1.00 74.81 83 LYS A O 1
ATOM 728 N N . LEU A 1 84 ? 7.739 7.366 -12.459 1.00 71.19 84 LEU A N 1
ATOM 729 C CA . LEU A 1 84 ? 8.533 8.129 -11.491 1.00 71.19 84 LEU A CA 1
ATOM 730 C C . LEU A 1 84 ? 9.688 8.917 -12.116 1.00 71.19 84 LEU A C 1
ATOM 732 O O . LEU A 1 84 ? 10.228 9.794 -11.441 1.00 71.19 84 LEU A O 1
ATOM 736 N N . SER A 1 85 ? 10.098 8.614 -13.347 1.00 59.38 85 SER A N 1
ATOM 737 C CA . SER A 1 85 ? 11.122 9.386 -14.034 1.00 59.38 85 SER A CA 1
ATOM 738 C C . SER A 1 85 ? 10.519 10.586 -14.738 1.00 59.38 85 SER A C 1
ATOM 740 O O . SER A 1 85 ? 9.903 10.448 -15.789 1.00 59.38 85 SER A O 1
ATOM 742 N N . ASP A 1 86 ? 10.758 11.757 -14.157 1.00 58.19 86 ASP A N 1
ATOM 743 C CA . ASP A 1 86 ? 10.873 12.980 -14.939 1.00 58.19 86 ASP A CA 1
ATOM 744 C C . ASP A 1 86 ? 12.242 12.973 -15.651 1.00 58.19 86 ASP A C 1
ATOM 746 O O . ASP A 1 86 ? 13.258 12.537 -15.089 1.00 58.19 86 ASP A O 1
ATOM 750 N N . ASP A 1 87 ? 12.245 13.443 -16.895 1.00 54.22 87 ASP A N 1
ATOM 751 C CA . ASP A 1 87 ? 13.278 13.340 -17.937 1.00 54.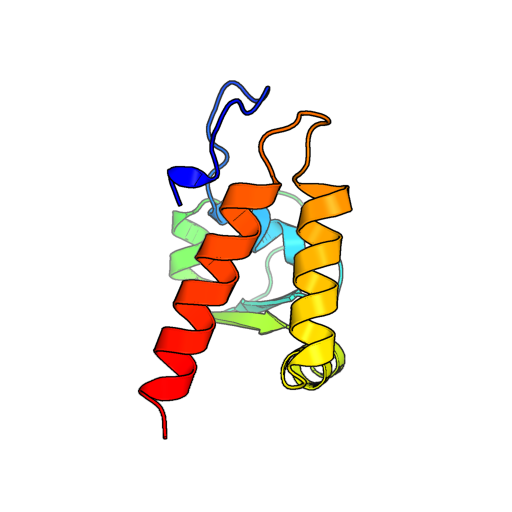22 87 ASP A CA 1
ATOM 752 C C . ASP A 1 87 ? 14.660 13.975 -17.624 1.00 54.22 87 ASP A C 1
ATOM 754 O O . ASP A 1 87 ? 15.160 14.779 -18.411 1.00 54.22 87 ASP A O 1
ATOM 758 N N . HIS A 1 88 ? 15.343 13.661 -16.514 1.00 51.41 88 HIS A N 1
ATOM 759 C CA . HIS A 1 88 ? 16.677 14.237 -16.259 1.00 51.41 88 HIS A CA 1
ATOM 760 C C . HIS A 1 88 ? 17.737 13.271 -15.703 1.00 51.41 88 HIS A C 1
ATOM 762 O O . HIS A 1 88 ? 17.553 12.644 -14.665 1.00 51.41 88 HIS A O 1
ATOM 768 N N . GLU A 1 89 ? 18.871 13.245 -16.417 1.00 52.25 89 GLU A N 1
ATOM 769 C CA . GLU A 1 89 ? 20.251 12.712 -16.270 1.00 52.25 89 GLU A CA 1
ATOM 770 C C . GLU A 1 89 ? 20.806 12.126 -14.935 1.00 52.25 89 GLU A C 1
ATOM 772 O O . GLU A 1 89 ? 21.963 11.715 -14.896 1.00 52.25 89 GLU A O 1
ATOM 777 N N . GLY A 1 90 ? 20.057 12.015 -13.835 1.00 53.47 90 GLY A N 1
ATOM 778 C CA . GLY A 1 90 ? 20.564 11.566 -12.522 1.00 53.47 90 GLY A CA 1
ATOM 779 C C . GLY A 1 90 ? 20.406 10.073 -12.182 1.00 53.47 90 GLY A C 1
ATOM 780 O O . GLY A 1 90 ? 20.742 9.660 -11.071 1.00 53.47 90 GLY A O 1
ATOM 781 N N . TRP A 1 91 ? 19.871 9.253 -13.091 1.00 54.09 91 TRP A N 1
ATOM 782 C CA . TRP A 1 91 ? 19.296 7.938 -12.753 1.00 54.09 91 TRP A CA 1
ATOM 783 C C . TRP A 1 91 ? 20.293 6.775 -12.620 1.00 54.09 91 TRP A C 1
ATOM 785 O O . TRP A 1 91 ? 20.028 5.833 -11.868 1.00 54.09 91 TRP A O 1
ATOM 795 N N . GLY A 1 92 ? 21.461 6.840 -13.269 1.00 55.09 92 GLY A N 1
ATOM 796 C CA . GLY A 1 92 ? 22.461 5.758 -13.224 1.00 55.09 92 GLY A CA 1
ATOM 797 C C . GLY A 1 92 ? 22.962 5.441 -11.808 1.00 55.09 92 GLY A C 1
ATOM 798 O O . GLY A 1 92 ? 23.168 4.281 -11.453 1.00 55.09 92 GLY A O 1
ATOM 799 N N . THR A 1 93 ? 23.071 6.461 -10.959 1.00 53.72 93 THR A N 1
ATOM 800 C CA . THR A 1 93 ? 23.570 6.332 -9.583 1.00 53.72 93 THR A CA 1
ATOM 801 C C . THR A 1 93 ? 22.545 5.673 -8.650 1.00 53.72 93 THR A C 1
ATOM 803 O O . THR A 1 93 ? 22.912 4.897 -7.772 1.00 53.72 93 THR A O 1
ATOM 806 N N . MET A 1 94 ? 21.243 5.900 -8.866 1.00 55.00 94 MET A N 1
ATOM 807 C CA . MET A 1 94 ? 20.182 5.371 -7.994 1.00 55.00 94 MET A CA 1
ATOM 808 C C . MET A 1 94 ? 19.919 3.873 -8.197 1.00 55.00 94 MET A C 1
ATOM 810 O O . MET A 1 94 ? 19.661 3.151 -7.229 1.00 55.00 94 MET A O 1
ATOM 814 N N . VAL A 1 95 ? 19.988 3.392 -9.442 1.00 57.41 95 VAL A N 1
ATOM 815 C CA . VAL A 1 95 ? 19.816 1.965 -9.767 1.00 57.41 95 VAL A CA 1
ATOM 816 C C . VAL A 1 95 ? 20.968 1.141 -9.184 1.00 57.41 95 VAL A C 1
ATOM 818 O O . VAL A 1 95 ? 20.731 0.079 -8.606 1.00 57.41 95 VAL A O 1
ATOM 821 N N . ALA A 1 96 ? 22.197 1.664 -9.243 1.00 55.66 96 ALA A N 1
ATOM 822 C CA . ALA A 1 96 ? 23.373 1.027 -8.655 1.00 55.66 96 ALA A CA 1
ATOM 823 C C . ALA A 1 96 ? 23.244 0.854 -7.128 1.00 55.66 96 ALA A C 1
ATOM 825 O O . ALA A 1 96 ? 23.518 -0.224 -6.599 1.00 55.66 96 ALA A O 1
ATOM 826 N N . GLU A 1 97 ? 22.749 1.870 -6.416 1.00 58.78 97 GLU A N 1
ATOM 827 C CA . GLU A 1 97 ? 22.553 1.806 -4.961 1.00 58.78 97 GLU A CA 1
ATOM 828 C C . GLU A 1 97 ? 21.415 0.859 -4.540 1.00 58.78 97 GLU A C 1
ATOM 830 O O . GLU A 1 97 ? 21.538 0.141 -3.545 1.00 58.78 97 GLU A O 1
ATOM 835 N N . ALA A 1 98 ? 20.301 0.831 -5.283 1.00 56.22 98 ALA A N 1
ATOM 836 C CA . ALA A 1 98 ? 19.166 -0.049 -4.988 1.00 56.22 98 ALA A CA 1
ATOM 837 C C . ALA A 1 98 ? 19.467 -1.529 -5.280 1.00 56.22 98 ALA A C 1
ATOM 839 O O . ALA A 1 98 ? 18.980 -2.412 -4.575 1.00 56.22 98 ALA A O 1
ATOM 840 N N . LEU A 1 99 ? 20.270 -1.814 -6.308 1.00 55.38 99 LEU A N 1
ATOM 841 C CA . LEU A 1 99 ? 20.780 -3.162 -6.556 1.00 55.38 99 LEU A CA 1
ATOM 842 C C . LEU A 1 99 ? 21.807 -3.568 -5.496 1.00 55.38 99 LEU A C 1
ATOM 844 O O . LEU A 1 99 ? 21.734 -4.689 -4.999 1.00 55.38 99 LEU A O 1
ATOM 848 N N . GLY A 1 100 ? 22.688 -2.647 -5.089 1.00 57.94 100 GLY A N 1
ATOM 849 C CA . GLY A 1 100 ? 23.669 -2.879 -4.028 1.00 57.94 100 GLY A CA 1
ATOM 850 C C . GLY A 1 100 ? 23.037 -3.235 -2.679 1.00 57.94 100 GLY A C 1
ATOM 851 O O . GLY A 1 100 ? 23.506 -4.141 -1.995 1.00 57.94 100 GLY A O 1
ATOM 852 N N . SER A 1 101 ? 21.935 -2.591 -2.287 1.00 57.44 101 SER A N 1
ATOM 853 C CA . SER A 1 101 ? 21.262 -2.927 -1.021 1.00 57.44 101 SER A CA 1
ATOM 854 C C . SER A 1 101 ?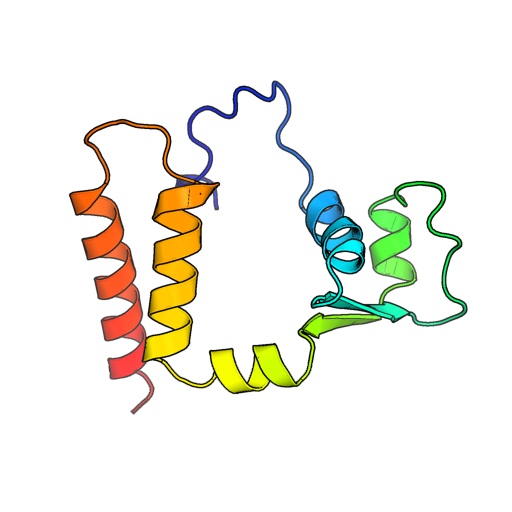 20.543 -4.281 -1.060 1.00 57.44 101 SER A C 1
ATOM 856 O O . SER A 1 101 ? 20.493 -4.979 -0.047 1.00 57.44 101 SER A O 1
ATOM 858 N N . LEU A 1 102 ? 20.026 -4.685 -2.224 1.00 48.84 102 LEU A N 1
ATOM 859 C CA . LEU A 1 102 ? 19.348 -5.970 -2.407 1.00 48.84 102 LEU A CA 1
ATOM 860 C C . LEU A 1 102 ? 20.326 -7.143 -2.494 1.00 48.84 102 LEU A C 1
ATOM 862 O O . LEU A 1 102 ? 20.039 -8.191 -1.921 1.00 48.84 102 LEU A O 1
ATOM 866 N N . THR A 1 103 ? 21.478 -6.983 -3.152 1.00 46.38 103 THR A N 1
ATOM 867 C CA . THR A 1 103 ? 22.536 -8.007 -3.111 1.00 46.38 103 THR A CA 1
ATOM 868 C C . THR A 1 103 ? 23.045 -8.196 -1.693 1.00 46.38 103 THR A C 1
ATOM 870 O O . THR A 1 103 ? 23.210 -9.329 -1.255 1.00 46.38 103 THR A O 1
ATOM 873 N N . THR A 1 104 ? 23.197 -7.102 -0.947 1.00 48.38 104 THR A N 1
ATOM 874 C CA . THR A 1 104 ? 23.571 -7.147 0.467 1.00 48.38 104 THR A CA 1
ATOM 875 C C . THR A 1 104 ? 22.530 -7.922 1.286 1.00 48.38 104 THR A C 1
ATOM 877 O O . THR A 1 104 ? 22.892 -8.843 2.005 1.00 48.38 104 THR A O 1
ATOM 880 N N . LEU A 1 105 ? 21.231 -7.644 1.130 1.00 43.31 105 LEU A N 1
ATOM 881 C CA . LEU A 1 105 ? 20.172 -8.382 1.839 1.00 43.31 105 LEU A CA 1
ATOM 882 C C . LEU A 1 105 ? 20.088 -9.869 1.452 1.00 43.31 105 LEU A C 1
ATOM 884 O O . LEU A 1 105 ? 19.849 -10.700 2.322 1.00 43.31 105 LEU A O 1
ATOM 888 N N . LEU A 1 106 ? 20.306 -10.216 0.179 1.00 43.22 106 LEU A N 1
ATOM 889 C CA . LEU A 1 106 ? 20.313 -11.609 -0.290 1.00 43.22 106 LEU A CA 1
ATOM 890 C C . LEU A 1 106 ? 21.541 -12.392 0.201 1.00 43.22 106 LEU A C 1
ATOM 892 O O . LEU A 1 106 ? 21.424 -13.581 0.475 1.00 43.22 106 LEU A O 1
ATOM 896 N N . LEU A 1 107 ? 22.693 -11.734 0.361 1.00 41.53 107 LEU A N 1
ATOM 897 C CA . LEU A 1 107 ? 23.909 -12.328 0.932 1.00 41.53 107 LEU A CA 1
ATOM 898 C C . LEU A 1 107 ? 23.796 -12.613 2.437 1.00 41.53 107 LEU A C 1
ATOM 900 O O . LEU A 1 107 ? 24.490 -13.494 2.931 1.00 41.53 107 LEU A O 1
ATOM 904 N N . PHE A 1 108 ? 22.931 -11.896 3.160 1.00 43.66 108 PHE A N 1
ATOM 905 C CA . PHE A 1 108 ? 22.704 -12.095 4.599 1.00 43.66 108 PHE A CA 1
ATOM 906 C C . PHE A 1 108 ? 21.507 -13.003 4.930 1.00 43.66 108 PHE A C 1
ATOM 908 O O . PHE A 1 108 ? 21.245 -13.247 6.105 1.00 43.66 108 PHE A O 1
ATOM 915 N N . ALA A 1 109 ? 20.777 -13.492 3.923 1.00 45.66 109 ALA A N 1
ATOM 916 C CA . ALA A 1 109 ? 19.621 -14.378 4.088 1.00 45.66 109 ALA A CA 1
ATOM 917 C C . ALA A 1 109 ? 19.896 -15.843 3.675 1.00 45.66 109 ALA A C 1
ATOM 919 O O . ALA A 1 109 ? 18.945 -16.618 3.559 1.00 45.66 109 ALA A O 1
ATOM 920 N N . ALA A 1 110 ? 21.164 -16.206 3.443 1.00 43.34 110 ALA A N 1
ATOM 921 C CA . ALA A 1 110 ? 21.625 -17.557 3.105 1.00 43.34 110 ALA A CA 1
ATOM 922 C C . ALA A 1 110 ? 22.335 -18.235 4.285 1.00 43.34 110 ALA A C 1
ATOM 924 O O . ALA A 1 110 ? 23.050 -17.523 5.027 1.00 43.34 110 ALA A O 1
#